Protein AF-A0A2M9PD01-F1 (afdb_monomer)

Nearest PDB structures (foldseek):
  5xdo-assembly1_B  TM=8.114E-01  e=8.835E-01  Homo sapiens
  7vsx-assembly1_A  TM=7.188E-01  e=7.132E-01  Oplophorus gracilirostris
  7nie-assembly1_C  TM=8.143E-01  e=1.285E+00  Sus scrofa
  9hag-assembly1_A  TM=4.565E-01  e=3.027E+00  synthetic construct

Mean predicted aligned error: 5.3 Å

Solvent-accessible surface area (backbone atoms only — not comparable to full-atom values): 3876 Å² total; per-residue (Å²): 126,46,75,47,99,86,72,45,47,26,47,75,54,70,50,73,81,45,100,47,30,41,40,36,40,35,39,39,77,87,72,50,38,37,42,36,41,41,36,54,79,48,101,42,33,37,40,37,41,37,42,35,72,86,76,51,68,51,76,49,78,45,71,64,74,93,129

Structure (mmCIF, N/CA/C/O backbone):
data_AF-A0A2M9PD01-F1
#
_entry.id   AF-A0A2M9PD01-F1
#
loop_
_atom_site.group_PDB
_atom_site.id
_atom_site.type_symbol
_atom_site.label_atom_id
_atom_site.label_alt_id
_atom_site.label_comp_id
_atom_site.label_asym_id
_atom_site.label_entity_id
_atom_site.label_seq_id
_atom_site.pdbx_PDB_ins_code
_atom_site.Cartn_x
_atom_site.Cartn_y
_atom_site.Cartn_z
_atom_site.occupancy
_atom_site.B_iso_or_equiv
_atom_site.auth_seq_id
_atom_site.auth_comp_id
_atom_site.auth_asym_id
_atom_site.auth_atom_id
_atom_site.pdbx_PDB_model_num
ATOM 1 N N . MET A 1 1 ? -6.105 6.168 -15.417 1.00 65.56 1 MET A N 1
ATOM 2 C CA . MET A 1 1 ? -4.771 6.739 -15.681 1.00 65.56 1 MET A CA 1
ATOM 3 C C . MET A 1 1 ? -4.438 7.625 -14.501 1.00 65.56 1 MET A C 1
ATOM 5 O O . MET A 1 1 ? -5.275 8.443 -14.140 1.00 65.56 1 MET A O 1
ATOM 9 N N . ILE A 1 2 ? -3.298 7.393 -13.863 1.00 81.94 2 ILE A N 1
ATOM 10 C CA . ILE A 1 2 ? -2.796 8.195 -12.743 1.00 81.94 2 ILE A CA 1
ATOM 11 C C . ILE A 1 2 ? -1.433 8.758 -13.142 1.00 81.94 2 ILE A C 1
ATOM 13 O O . ILE A 1 2 ? -0.694 8.094 -13.865 1.00 81.94 2 ILE A O 1
ATOM 17 N N . THR A 1 3 ? -1.125 9.972 -12.709 1.00 85.31 3 THR A N 1
ATOM 18 C CA . THR A 1 3 ? 0.196 10.579 -12.903 1.00 85.31 3 THR A CA 1
ATOM 19 C C . THR A 1 3 ? 0.938 10.477 -11.581 1.00 85.31 3 THR A C 1
ATOM 21 O O . THR A 1 3 ? 0.409 10.922 -10.562 1.00 85.31 3 THR A O 1
ATOM 24 N N . GLU A 1 4 ? 2.108 9.846 -11.582 1.00 78.88 4 GLU A N 1
ATOM 25 C CA . GLU A 1 4 ? 2.937 9.724 -10.380 1.00 78.88 4 GLU A CA 1
ATOM 26 C C . GLU A 1 4 ? 3.770 10.993 -10.145 1.00 78.88 4 GLU A C 1
ATOM 28 O O . GLU A 1 4 ? 3.864 11.871 -11.006 1.00 78.88 4 GLU A O 1
ATOM 33 N N . GLU A 1 5 ? 4.360 11.111 -8.954 1.00 77.06 5 GLU A N 1
ATOM 34 C CA . GLU A 1 5 ? 5.098 12.305 -8.503 1.00 77.06 5 GLU A CA 1
ATOM 35 C C . GLU A 1 5 ? 6.304 12.654 -9.391 1.00 77.06 5 GLU A C 1
ATOM 37 O O . GLU A 1 5 ? 6.729 13.806 -9.442 1.00 77.06 5 GLU A O 1
ATOM 42 N N . ASP A 1 6 ? 6.831 11.682 -10.133 1.00 77.31 6 ASP A N 1
ATOM 43 C CA . ASP A 1 6 ? 7.921 11.868 -11.094 1.00 77.31 6 ASP A CA 1
ATOM 44 C C . ASP A 1 6 ? 7.458 12.204 -12.522 1.00 77.31 6 ASP A C 1
ATOM 46 O O . ASP A 1 6 ? 8.272 12.263 -13.446 1.00 77.31 6 ASP A O 1
ATOM 50 N N . GLY A 1 7 ? 6.157 12.436 -12.718 1.00 79.19 7 GLY A N 1
ATOM 51 C CA . GLY A 1 7 ? 5.569 12.781 -14.010 1.00 79.19 7 GLY A CA 1
ATOM 52 C C . GLY A 1 7 ? 5.354 11.590 -14.946 1.00 79.19 7 GLY A C 1
ATOM 53 O O . GLY A 1 7 ? 4.889 11.786 -16.072 1.00 79.19 7 GLY A O 1
ATOM 54 N N . SER A 1 8 ? 5.653 10.362 -14.510 1.00 82.88 8 SER A N 1
ATOM 55 C CA . SER A 1 8 ? 5.299 9.158 -15.258 1.00 82.88 8 SER A CA 1
ATOM 56 C C . SER A 1 8 ? 3.792 8.894 -15.208 1.00 82.88 8 SER A C 1
ATOM 58 O O . SER A 1 8 ? 3.072 9.297 -14.291 1.00 82.88 8 SER A O 1
ATOM 60 N N . THR A 1 9 ? 3.288 8.233 -16.249 1.00 90.38 9 THR A N 1
ATOM 61 C CA . THR A 1 9 ? 1.901 7.771 -16.283 1.00 90.38 9 THR A CA 1
ATOM 62 C C . THR A 1 9 ? 1.851 6.342 -15.786 1.00 90.38 9 THR A C 1
ATOM 64 O O . THR A 1 9 ? 2.608 5.511 -16.271 1.00 90.38 9 THR A O 1
ATOM 67 N N . ALA A 1 10 ? 0.897 6.027 -14.920 1.00 90.00 10 ALA A N 1
ATOM 68 C CA . ALA A 1 10 ? 0.637 4.666 -14.494 1.00 90.00 10 ALA A CA 1
ATOM 69 C C . ALA A 1 10 ? -0.802 4.217 -14.767 1.00 90.00 10 ALA A C 1
ATOM 71 O O . ALA A 1 10 ? -1.779 4.986 -14.760 1.00 90.00 10 ALA A O 1
ATOM 72 N N . VAL A 1 11 ? -0.920 2.918 -15.012 1.00 92.38 11 VAL A N 1
ATOM 73 C CA . VAL A 1 11 ? -2.174 2.174 -15.004 1.00 92.38 11 VAL A CA 1
ATOM 74 C C . VAL A 1 11 ? -2.277 1.417 -13.690 1.00 92.38 11 VAL A C 1
ATOM 76 O O . VAL A 1 11 ? -1.277 0.964 -13.139 1.00 92.38 11 VAL A O 1
ATOM 79 N N . ARG A 1 12 ? -3.496 1.314 -13.169 1.00 92.56 12 ARG A N 1
ATOM 80 C CA . ARG A 1 12 ? -3.792 0.665 -11.897 1.00 92.56 12 ARG A CA 1
ATOM 81 C C . ARG A 1 12 ? -4.991 -0.248 -12.083 1.00 92.56 12 ARG A C 1
ATOM 83 O O . ARG A 1 12 ? -5.986 0.175 -12.672 1.00 92.56 12 ARG A O 1
ATOM 90 N N . ALA A 1 13 ? -4.890 -1.465 -11.575 1.00 94.44 13 ALA A N 1
ATOM 91 C CA . ALA A 1 13 ? -5.977 -2.423 -11.510 1.00 94.44 13 ALA A CA 1
ATOM 92 C C . ALA A 1 13 ? -6.011 -3.022 -10.106 1.00 94.44 13 ALA A C 1
ATOM 94 O O . ALA A 1 13 ? -5.002 -3.526 -9.618 1.00 94.44 13 ALA A O 1
ATOM 95 N N . GLY A 1 14 ? -7.176 -2.969 -9.469 1.00 94.62 14 GLY A N 1
ATOM 96 C CA . GLY A 1 14 ? -7.379 -3.534 -8.145 1.00 94.62 14 GLY A CA 1
ATOM 97 C C . GLY A 1 14 ? -8.590 -4.447 -8.104 1.00 94.62 14 GLY A C 1
ATOM 98 O O . GLY A 1 14 ? -9.530 -4.300 -8.891 1.00 94.62 14 GLY A O 1
ATOM 99 N N . ARG A 1 15 ? -8.538 -5.428 -7.209 1.00 96.50 15 ARG A N 1
ATOM 100 C CA . ARG A 1 15 ? -9.584 -6.420 -7.011 1.00 96.50 15 ARG A CA 1
ATOM 101 C C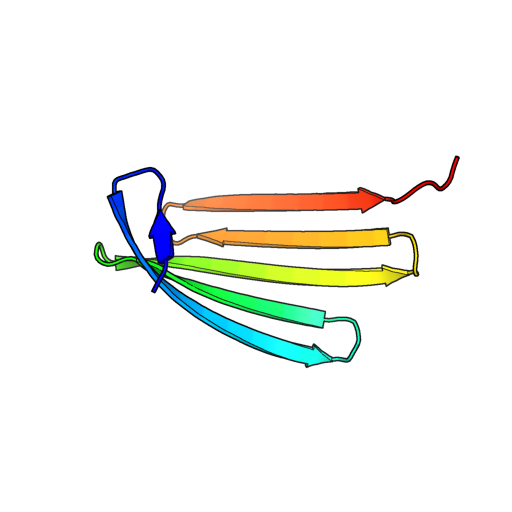 . ARG A 1 15 ? -9.643 -6.856 -5.551 1.00 96.50 15 ARG A C 1
ATOM 103 O O . ARG A 1 15 ? -8.620 -7.108 -4.920 1.00 96.50 15 ARG A O 1
ATOM 110 N N . TYR A 1 16 ? -10.869 -7.031 -5.074 1.00 95.75 16 TYR A N 1
ATOM 111 C CA . TYR A 1 16 ? -11.154 -7.720 -3.823 1.00 95.75 16 TYR A CA 1
ATOM 112 C C . TYR A 1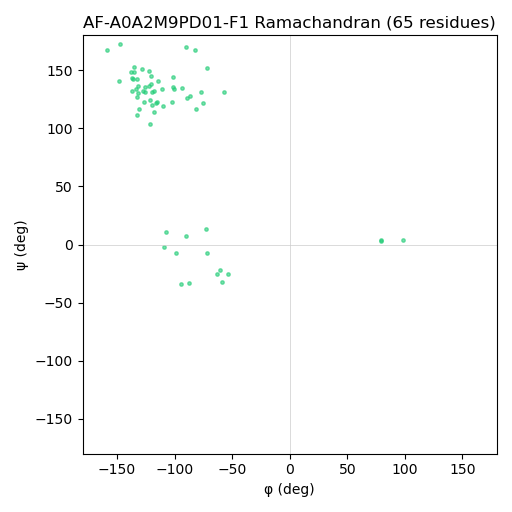 16 ? -10.991 -9.227 -4.020 1.00 95.75 16 TYR A C 1
ATOM 114 O O . TYR A 1 16 ? -11.598 -9.820 -4.922 1.00 95.75 16 TYR A O 1
ATOM 122 N N . ILE A 1 17 ? -10.108 -9.817 -3.221 1.00 94.69 17 ILE A N 1
ATOM 123 C CA . ILE A 1 17 ? -9.924 -11.271 -3.148 1.00 94.69 17 ILE A CA 1
ATOM 124 C C . ILE A 1 17 ? -10.886 -11.859 -2.118 1.00 94.69 17 ILE A C 1
ATOM 126 O O . ILE A 1 17 ? -11.391 -12.958 -2.320 1.00 94.69 17 ILE A O 1
ATOM 130 N N . ASP A 1 18 ? -11.155 -11.089 -1.070 1.00 95.50 18 ASP A N 1
ATOM 131 C CA . ASP A 1 18 ? -12.101 -11.382 -0.004 1.00 95.50 18 ASP A CA 1
ATOM 132 C C . ASP A 1 18 ? -12.711 -10.059 0.493 1.00 95.50 18 ASP A C 1
ATOM 134 O O . ASP A 1 18 ? -12.246 -8.985 0.089 1.00 95.50 18 ASP A O 1
ATOM 138 N N . ASP A 1 19 ? -13.716 -10.123 1.366 1.00 93.88 19 ASP A N 1
ATOM 139 C CA . ASP A 1 19 ? -14.366 -8.940 1.941 1.00 93.88 19 ASP A CA 1
ATOM 140 C C . ASP A 1 19 ? -13.364 -8.062 2.704 1.00 93.88 19 ASP A C 1
ATOM 142 O O . ASP A 1 19 ? -13.463 -6.840 2.671 1.00 93.88 19 ASP A O 1
ATOM 146 N N . ASN A 1 20 ? -12.351 -8.681 3.317 1.00 94.62 20 ASN A N 1
ATOM 147 C CA . ASN A 1 20 ? -11.321 -7.999 4.099 1.00 94.62 20 ASN A CA 1
ATOM 148 C C . ASN A 1 20 ? -9.941 -7.946 3.407 1.00 94.62 20 ASN A C 1
ATOM 150 O O . ASN A 1 20 ? -8.939 -7.624 4.051 1.00 94.62 20 ASN A O 1
ATOM 154 N N . ILE A 1 21 ? -9.846 -8.309 2.116 1.00 95.94 21 ILE A N 1
ATOM 155 C CA . ILE A 1 21 ? -8.573 -8.348 1.371 1.00 95.94 21 ILE A CA 1
ATOM 156 C C . ILE A 1 21 ? -8.698 -7.657 0.014 1.00 95.94 21 ILE A C 1
ATOM 158 O O . ILE A 1 21 ? -9.275 -8.195 -0.938 1.00 95.94 21 ILE A O 1
ATOM 162 N N . TYR A 1 22 ? -8.026 -6.514 -0.115 1.00 96.06 22 TYR A N 1
ATOM 163 C CA . TYR A 1 22 ? -7.921 -5.760 -1.359 1.00 96.06 22 TYR A CA 1
ATOM 164 C C . TYR A 1 22 ? -6.505 -5.825 -1.936 1.00 96.06 22 TYR A C 1
ATOM 166 O O . TYR A 1 22 ? -5.541 -5.358 -1.321 1.00 96.06 22 TYR A O 1
ATOM 174 N N . LEU A 1 23 ? -6.390 -6.379 -3.143 1.00 95.88 23 LEU A N 1
ATOM 175 C CA . LEU A 1 23 ? -5.155 -6.417 -3.918 1.00 95.88 23 LEU A CA 1
ATOM 176 C C . LEU A 1 23 ? -5.192 -5.344 -5.005 1.00 95.88 23 LEU A C 1
ATOM 178 O O . LEU A 1 23 ? -6.168 -5.212 -5.738 1.00 95.88 23 LEU A O 1
ATOM 182 N N . ASP A 1 24 ? -4.090 -4.628 -5.153 1.00 94.94 24 ASP A N 1
ATOM 183 C CA . ASP A 1 24 ? -3.889 -3.579 -6.137 1.00 94.94 24 ASP A CA 1
ATOM 1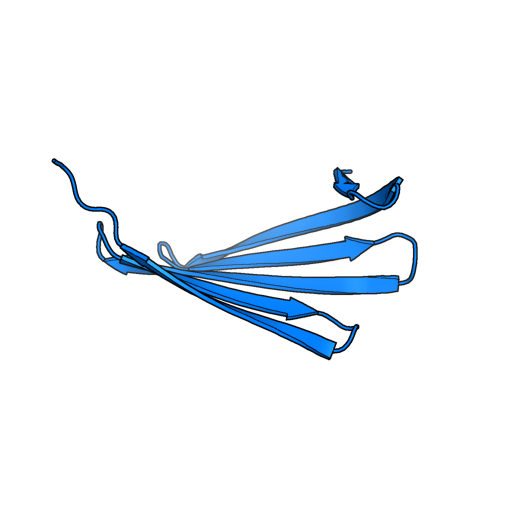84 C C . ASP A 1 24 ? -2.555 -3.784 -6.851 1.00 94.94 24 ASP A C 1
ATOM 186 O O . ASP A 1 24 ? -1.541 -4.105 -6.231 1.00 94.94 24 ASP A O 1
ATOM 190 N N . VAL A 1 25 ? -2.562 -3.614 -8.168 1.00 93.88 25 VAL A N 1
ATOM 191 C CA . VAL A 1 25 ? -1.358 -3.627 -8.991 1.00 93.88 25 VAL A CA 1
ATOM 192 C C . VAL A 1 25 ? -1.328 -2.364 -9.834 1.00 93.88 25 VAL A C 1
ATOM 194 O O . VAL A 1 25 ? -2.302 -1.994 -10.492 1.00 93.88 25 VAL A O 1
ATOM 197 N N . GLN A 1 26 ? -0.174 -1.718 -9.825 1.00 92.62 26 GLN A N 1
ATOM 198 C CA . GLN A 1 26 ? 0.142 -0.517 -10.567 1.00 92.62 26 GLN A CA 1
ATOM 199 C C . GLN A 1 26 ? 1.348 -0.791 -11.463 1.00 92.62 26 GLN A C 1
ATOM 201 O O . GLN A 1 26 ? 2.331 -1.373 -11.011 1.00 92.62 26 GLN A O 1
ATOM 206 N N . THR A 1 27 ? 1.297 -0.327 -12.707 1.00 91.38 27 THR A N 1
ATOM 207 C CA . THR A 1 27 ? 2.439 -0.344 -13.627 1.00 91.38 27 THR A CA 1
ATOM 208 C C . THR A 1 27 ? 2.577 1.025 -14.266 1.00 91.38 27 THR A C 1
ATOM 210 O O . THR A 1 27 ? 1.591 1.579 -14.762 1.00 91.38 27 THR A O 1
ATOM 213 N N . ASP A 1 28 ? 3.786 1.571 -14.244 1.00 89.31 28 ASP A N 1
ATOM 214 C CA . ASP A 1 28 ? 4.110 2.851 -14.856 1.00 89.31 28 ASP A CA 1
ATOM 215 C C . ASP A 1 28 ? 4.559 2.706 -16.322 1.00 89.31 28 ASP A C 1
ATOM 217 O O . ASP A 1 28 ? 4.803 1.616 -16.845 1.00 89.31 28 ASP A O 1
ATOM 221 N N . SER A 1 29 ? 4.668 3.837 -17.014 1.00 88.88 29 SER A N 1
ATOM 222 C CA . SER A 1 29 ? 5.098 3.915 -18.410 1.00 88.88 29 SER A CA 1
ATOM 223 C C . SER A 1 29 ? 6.592 3.641 -18.618 1.00 88.88 29 SER A C 1
ATOM 225 O O . SER A 1 29 ? 7.039 3.592 -19.762 1.00 88.88 29 SER A O 1
ATOM 227 N N . ARG A 1 30 ? 7.378 3.506 -17.545 1.00 86.75 30 ARG A N 1
ATOM 228 C CA . ARG A 1 30 ? 8.818 3.205 -17.578 1.00 86.75 30 ARG A CA 1
ATOM 229 C C . ARG A 1 30 ? 9.109 1.720 -17.338 1.00 86.75 30 ARG A C 1
ATOM 231 O O . ARG A 1 30 ? 10.241 1.295 -17.546 1.00 86.75 30 ARG A O 1
ATOM 238 N N . GLY A 1 31 ? 8.092 0.934 -16.987 1.00 85.62 31 GLY A N 1
ATOM 239 C CA . GLY A 1 31 ? 8.193 -0.502 -16.740 1.00 85.62 31 GLY A CA 1
ATOM 240 C C . GLY A 1 31 ? 8.305 -0.868 -15.261 1.00 85.62 31 GLY A C 1
ATOM 241 O O . GLY A 1 31 ? 8.430 -2.054 -14.948 1.00 85.62 31 GLY A O 1
ATOM 242 N N . ASP A 1 32 ? 8.222 0.104 -14.352 1.00 89.19 32 ASP A N 1
ATOM 243 C CA . ASP A 1 32 ? 8.158 -0.169 -12.925 1.00 89.19 32 ASP A CA 1
ATOM 244 C C . ASP A 1 32 ? 6.758 -0.640 -12.541 1.00 89.19 32 ASP A C 1
ATOM 246 O O . ASP A 1 32 ? 5.739 -0.060 -12.919 1.00 89.19 32 ASP A O 1
ATOM 250 N N . SER A 1 33 ? 6.702 -1.736 -11.790 1.00 91.19 33 SER A N 1
ATOM 251 C CA . SER A 1 33 ? 5.457 -2.311 -11.294 1.00 91.19 33 SER A CA 1
ATOM 252 C C . SER A 1 33 ? 5.468 -2.363 -9.777 1.00 91.19 33 SER A C 1
ATOM 254 O O . SER A 1 33 ? 6.468 -2.729 -9.158 1.00 91.19 33 SER A O 1
ATOM 256 N N . ARG A 1 34 ? 4.333 -2.018 -9.176 1.00 92.19 34 ARG A N 1
ATOM 257 C CA . ARG A 1 34 ? 4.088 -2.044 -7.739 1.00 92.19 34 ARG A CA 1
ATOM 258 C C . ARG A 1 34 ? 2.842 -2.874 -7.468 1.00 92.19 34 ARG A C 1
ATOM 260 O O . ARG A 1 34 ? 1.806 -2.651 -8.082 1.00 92.19 34 ARG A O 1
ATOM 267 N N . ALA A 1 35 ? 2.933 -3.805 -6.531 1.00 94.12 35 ALA A N 1
ATOM 268 C CA . ALA A 1 35 ? 1.788 -4.523 -5.993 1.00 94.12 35 ALA A CA 1
ATOM 269 C C . ALA A 1 35 ? 1.566 -4.087 -4.545 1.00 94.12 35 ALA A C 1
ATOM 271 O O . ALA A 1 35 ? 2.518 -4.013 -3.768 1.00 94.12 35 ALA A O 1
ATOM 272 N N . GLN A 1 36 ? 0.322 -3.806 -4.181 1.00 95.25 36 GLN A N 1
ATOM 273 C CA . GLN A 1 36 ? -0.092 -3.447 -2.834 1.00 95.25 36 GLN A CA 1
ATOM 274 C C . GLN A 1 36 ? -1.221 -4.368 -2.376 1.00 95.25 36 GLN A C 1
ATOM 276 O O . GLN A 1 36 ? -2.177 -4.615 -3.103 1.00 95.25 36 GLN A O 1
ATOM 281 N N . ILE A 1 37 ? -1.129 -4.838 -1.139 1.00 95.31 37 ILE A N 1
ATOM 282 C CA . ILE A 1 37 ? -2.167 -5.610 -0.464 1.00 95.31 37 ILE A CA 1
ATOM 283 C C . ILE A 1 37 ? -2.612 -4.813 0.756 1.00 95.31 37 ILE A C 1
ATOM 285 O O . ILE A 1 37 ? -1.778 -4.345 1.534 1.00 95.31 37 ILE A O 1
ATOM 289 N N . ASN A 1 38 ? -3.921 -4.672 0.925 1.00 95.62 38 ASN A N 1
ATOM 290 C CA . ASN A 1 38 ? -4.538 -4.163 2.140 1.00 95.62 38 ASN A CA 1
ATOM 291 C C . ASN A 1 38 ? -5.368 -5.297 2.740 1.00 95.62 38 ASN A C 1
ATOM 293 O O . ASN A 1 38 ? -6.221 -5.860 2.057 1.00 95.62 38 ASN A O 1
ATOM 297 N N . LEU A 1 39 ? -5.060 -5.650 3.982 1.00 95.56 39 LEU A N 1
ATOM 298 C CA . LEU A 1 39 ? -5.730 -6.680 4.758 1.00 95.56 39 LEU A CA 1
ATOM 299 C C . LEU A 1 39 ? -6.348 -6.021 5.985 1.00 95.56 39 LEU A C 1
ATOM 301 O O . LEU A 1 39 ? -5.634 -5.547 6.868 1.00 95.56 39 LEU A O 1
ATOM 305 N N . GLU A 1 40 ? -7.665 -6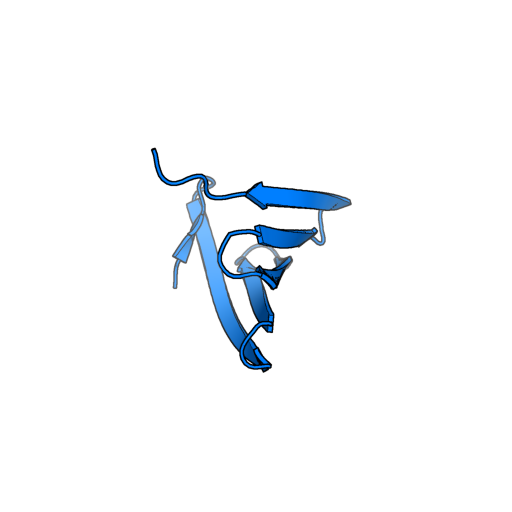.024 6.052 1.00 95.31 40 GLU A N 1
ATOM 306 C CA . GLU A 1 40 ? -8.411 -5.622 7.235 1.00 95.31 40 GLU A CA 1
ATOM 307 C C . GLU A 1 40 ? -8.429 -6.819 8.193 1.00 95.31 40 GLU A C 1
ATOM 309 O O . GLU A 1 40 ? -8.883 -7.912 7.853 1.00 95.31 40 GLU A O 1
ATOM 314 N N . VAL A 1 41 ? -7.824 -6.649 9.368 1.00 93.50 41 VAL A N 1
ATOM 315 C CA . VAL A 1 41 ? -7.728 -7.699 10.396 1.00 93.50 41 VAL A CA 1
ATOM 316 C C . VAL A 1 41 ? -8.874 -7.570 11.398 1.00 93.50 41 VAL A C 1
ATOM 318 O O . VAL A 1 41 ? -9.346 -8.563 11.949 1.00 93.50 41 VAL A O 1
ATOM 321 N N . SER A 1 42 ? -9.305 -6.342 11.673 1.00 92.81 42 SER A N 1
ATOM 322 C CA . SER A 1 42 ? -10.424 -5.988 12.554 1.00 92.81 42 SER A CA 1
ATOM 323 C C . SER A 1 42 ? -10.916 -4.585 12.185 1.00 92.81 42 SER A C 1
ATOM 325 O O . SER A 1 42 ? -10.182 -3.864 11.514 1.00 92.81 42 SER A O 1
ATOM 327 N N . ASP A 1 43 ? -12.083 -4.159 12.683 1.00 90.12 43 ASP A N 1
ATOM 328 C CA . ASP A 1 43 ? -12.6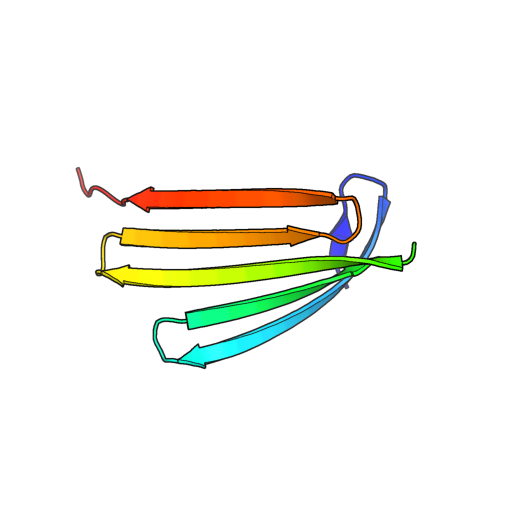59 -2.826 12.403 1.00 90.12 43 ASP A CA 1
ATOM 329 C C . ASP A 1 43 ? -11.708 -1.654 12.701 1.00 90.12 43 ASP A C 1
ATOM 331 O O . ASP A 1 43 ? -11.821 -0.588 12.111 1.00 90.12 43 ASP A O 1
ATOM 335 N N . SER A 1 44 ? -10.752 -1.852 13.611 1.00 91.88 44 SER A N 1
ATOM 336 C CA . SER A 1 44 ? -9.751 -0.856 13.989 1.00 91.88 44 SER A CA 1
ATOM 337 C C . SER A 1 44 ? -8.338 -1.173 13.507 1.00 91.88 44 SER A C 1
ATOM 339 O O . SER A 1 44 ? -7.441 -0.383 13.776 1.00 91.88 44 SER A O 1
ATOM 341 N N . LEU A 1 45 ? -8.085 -2.304 12.834 1.00 93.06 45 LEU A N 1
ATOM 342 C CA . LEU A 1 45 ? -6.733 -2.753 12.481 1.00 93.06 45 LEU A CA 1
ATOM 343 C C . LEU A 1 45 ? -6.626 -3.147 11.006 1.00 93.06 45 LEU A C 1
ATOM 345 O O . LEU A 1 45 ? -7.181 -4.156 10.574 1.00 93.06 45 LEU A O 1
ATOM 349 N N . THR A 1 46 ? -5.796 -2.416 10.266 1.00 94.75 46 THR A N 1
ATOM 350 C CA . THR A 1 46 ? -5.468 -2.687 8.863 1.00 94.75 46 THR A CA 1
ATOM 351 C C . THR A 1 46 ? -3.974 -2.940 8.690 1.00 94.75 46 THR A C 1
ATOM 353 O O . THR A 1 46 ? -3.126 -2.168 9.135 1.00 94.75 46 THR A O 1
ATOM 356 N N . LEU A 1 47 ? -3.628 -4.010 7.986 1.00 95.75 47 LEU A N 1
ATOM 357 C CA . LEU A 1 47 ? -2.276 -4.313 7.537 1.00 95.75 47 LEU A CA 1
ATOM 358 C C . LEU A 1 47 ? -2.128 -3.925 6.069 1.00 95.75 47 LEU A C 1
ATOM 360 O O . LEU A 1 47 ? -2.967 -4.252 5.234 1.00 95.75 47 LEU A O 1
ATOM 364 N N . ARG A 1 48 ? -1.032 -3.250 5.731 1.00 95.81 48 ARG A N 1
ATOM 365 C CA . ARG A 1 48 ? -0.713 -2.866 4.356 1.00 95.81 48 ARG A CA 1
ATOM 366 C C . ARG A 1 48 ? 0.675 -3.351 3.994 1.00 95.81 48 ARG A C 1
ATOM 368 O O . ARG A 1 48 ? 1.644 -2.966 4.639 1.00 95.81 48 ARG A O 1
ATOM 375 N N . GLY A 1 49 ? 0.778 -4.141 2.937 1.00 96.06 49 GLY A N 1
ATOM 376 C CA . GLY A 1 49 ? 2.051 -4.516 2.327 1.00 96.06 49 GLY A CA 1
ATOM 377 C C . GLY A 1 49 ? 2.149 -3.939 0.924 1.00 96.06 49 GLY A C 1
ATOM 378 O O . GLY A 1 49 ? 1.159 -3.936 0.198 1.00 96.06 49 GLY A O 1
ATOM 379 N N . ALA A 1 50 ? 3.322 -3.461 0.526 1.00 94.69 50 ALA A N 1
ATOM 380 C CA . ALA A 1 50 ? 3.595 -3.089 -0.854 1.00 94.69 50 ALA A CA 1
ATOM 381 C C . ALA A 1 50 ? 4.978 -3.574 -1.285 1.00 94.69 50 ALA A C 1
ATOM 383 O O . ALA A 1 50 ? 5.934 -3.553 -0.513 1.00 94.69 50 ALA A O 1
ATOM 384 N N . VAL A 1 51 ? 5.085 -4.001 -2.536 1.00 94.31 51 VAL A N 1
ATOM 385 C CA . VAL A 1 51 ? 6.329 -4.465 -3.152 1.00 94.31 51 VAL A CA 1
ATOM 386 C C . VAL A 1 51 ? 6.442 -3.876 -4.548 1.00 94.31 51 VAL A C 1
ATOM 388 O O . VAL A 1 51 ? 5.438 -3.736 -5.245 1.00 94.31 51 VAL A O 1
ATOM 391 N N . GLY A 1 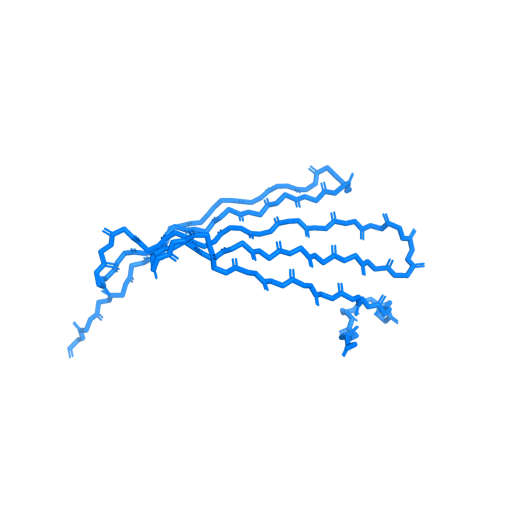52 ? 7.649 -3.506 -4.959 1.00 92.88 52 GLY A N 1
ATOM 392 C CA . GLY A 1 52 ? 7.913 -2.918 -6.267 1.00 92.88 52 GLY A CA 1
ATOM 393 C C . GLY A 1 52 ? 9.135 -3.517 -6.954 1.00 92.88 52 GLY A C 1
ATOM 394 O O . GLY A 1 52 ? 10.075 -3.971 -6.301 1.00 92.88 52 GLY A O 1
ATOM 395 N N . THR A 1 53 ? 9.140 -3.479 -8.284 1.00 87.31 53 THR A N 1
ATOM 396 C CA . THR A 1 53 ? 10.223 -4.000 -9.139 1.00 87.31 53 THR A CA 1
ATOM 397 C C . THR A 1 53 ? 11.557 -3.284 -8.946 1.00 87.31 53 THR A C 1
ATOM 399 O O . THR A 1 53 ? 12.602 -3.900 -9.123 1.00 87.31 53 THR A O 1
ATOM 402 N N . GLY A 1 54 ? 11.547 -2.027 -8.494 1.00 79.38 54 GLY A N 1
ATOM 403 C CA . GLY A 1 54 ? 12.755 -1.265 -8.154 1.00 79.38 54 GLY A CA 1
ATOM 404 C C . GLY A 1 54 ? 13.463 -1.698 -6.858 1.00 79.38 54 GLY A C 1
ATOM 405 O O . GLY A 1 54 ? 14.272 -0.939 -6.335 1.00 79.38 54 GLY A O 1
ATOM 406 N N . GLY A 1 55 ? 13.128 -2.865 -6.291 1.00 79.94 55 GLY A N 1
ATOM 407 C CA . GLY A 1 55 ? 13.708 -3.382 -5.040 1.00 79.94 55 GLY A CA 1
ATOM 408 C C . GLY A 1 55 ? 13.126 -2.766 -3.763 1.00 79.94 55 GLY A C 1
ATOM 409 O O . GLY A 1 55 ? 13.563 -3.087 -2.661 1.00 79.94 55 GLY A O 1
ATOM 410 N N . ASN A 1 56 ? 12.121 -1.902 -3.895 1.00 84.12 56 ASN A N 1
ATOM 411 C CA . ASN A 1 56 ? 11.474 -1.236 -2.772 1.00 84.12 56 ASN A CA 1
ATOM 412 C C . ASN A 1 56 ? 10.319 -2.098 -2.260 1.00 84.12 56 ASN A C 1
ATOM 414 O O . ASN A 1 56 ? 9.435 -2.478 -3.026 1.00 84.12 56 ASN A O 1
ATOM 418 N N . SER A 1 57 ? 10.313 -2.397 -0.965 1.00 92.69 57 SER A N 1
ATOM 419 C CA . SER A 1 57 ? 9.202 -3.070 -0.290 1.00 92.69 57 SER A CA 1
ATOM 420 C C . SER A 1 57 ? 8.871 -2.328 0.997 1.00 92.69 57 SER A C 1
ATOM 422 O O . SER A 1 57 ? 9.770 -1.838 1.680 1.00 92.69 57 SER A O 1
ATOM 424 N N . SER A 1 58 ? 7.590 -2.239 1.330 1.00 92.81 58 SER A N 1
ATOM 425 C CA . SER A 1 58 ? 7.110 -1.629 2.563 1.00 92.81 58 SER A CA 1
ATOM 426 C C . SER A 1 58 ? 6.037 -2.491 3.216 1.00 92.81 58 SER A C 1
ATOM 428 O O . SER A 1 58 ? 5.272 -3.197 2.559 1.00 92.81 58 SER A O 1
ATOM 430 N N . LEU A 1 59 ? 6.000 -2.437 4.541 1.00 94.50 59 LEU A N 1
ATOM 431 C CA . LEU A 1 59 ? 4.986 -3.083 5.358 1.00 94.50 59 LEU A CA 1
ATOM 432 C C . LEU A 1 59 ? 4.572 -2.096 6.449 1.00 94.50 59 LEU A C 1
ATOM 434 O O . LEU A 1 59 ? 5.429 -1.487 7.089 1.00 94.50 59 LEU A O 1
ATOM 438 N N . GLY A 1 60 ? 3.269 -1.921 6.632 1.00 93.81 60 GLY A N 1
ATOM 439 C CA . GLY A 1 60 ? 2.681 -0.984 7.577 1.00 93.81 60 GLY A CA 1
ATOM 440 C C . GLY A 1 60 ? 1.504 -1.600 8.319 1.00 93.81 60 GLY A C 1
ATOM 441 O O . GLY A 1 60 ? 0.775 -2.436 7.784 1.00 93.81 60 GLY A O 1
ATOM 442 N N . VAL A 1 61 ? 1.327 -1.159 9.560 1.00 93.88 61 VAL A N 1
ATOM 443 C CA . VAL A 1 61 ? 0.203 -1.520 10.422 1.00 93.88 61 VAL A CA 1
ATOM 444 C C . VAL A 1 61 ? -0.505 -0.229 10.800 1.00 93.88 61 VAL A C 1
ATOM 446 O O . VAL A 1 61 ? 0.125 0.697 11.307 1.00 93.88 61 VAL A O 1
ATOM 449 N N . PHE A 1 62 ? -1.798 -0.165 10.525 1.00 91.56 62 PHE A N 1
ATOM 450 C CA . PHE A 1 62 ? -2.644 0.997 10.735 1.00 91.56 62 PHE A CA 1
ATOM 451 C C . PHE A 1 62 ? -3.687 0.626 11.774 1.00 91.56 62 PHE A C 1
ATOM 453 O O . PHE A 1 62 ? -4.414 -0.347 11.592 1.00 91.56 62 PHE A O 1
ATOM 460 N N . TYR A 1 63 ? -3.718 1.378 12.871 1.00 92.00 63 TYR A N 1
ATOM 461 C CA . TYR A 1 63 ? -4.709 1.206 13.919 1.00 92.00 63 TYR A CA 1
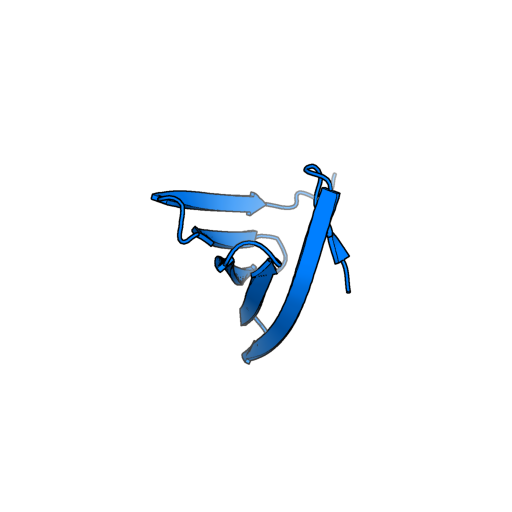ATOM 462 C C . TYR A 1 63 ? -5.511 2.495 14.072 1.00 92.00 63 TYR A C 1
ATOM 464 O O . TYR A 1 63 ? -4.927 3.542 14.367 1.00 92.00 63 TYR A O 1
ATOM 472 N N . GLU A 1 64 ? -6.822 2.427 13.869 1.00 83.12 64 GLU A N 1
ATOM 473 C CA . GLU A 1 64 ? -7.734 3.539 14.128 1.00 83.12 64 GLU A CA 1
ATOM 474 C C . GLU A 1 64 ? -8.167 3.517 15.596 1.00 83.12 64 GLU A C 1
ATOM 476 O O . GLU A 1 64 ? -8.597 2.497 16.135 1.00 83.12 64 GLU A O 1
ATOM 481 N N . ARG A 1 65 ? -8.005 4.658 16.274 1.00 82.81 65 ARG A N 1
ATOM 482 C CA . ARG A 1 65 ? -8.488 4.863 17.640 1.00 82.81 65 ARG A CA 1
ATOM 483 C C . ARG A 1 65 ? -9.449 6.038 17.638 1.00 82.81 65 ARG A C 1
ATOM 485 O O . ARG A 1 65 ? -8.993 7.180 17.592 1.00 82.81 65 ARG A O 1
ATOM 492 N N . ASP A 1 66 ? -10.743 5.746 17.704 1.00 75.00 66 ASP A N 1
ATOM 493 C CA . ASP A 1 66 ? -11.759 6.748 18.013 1.00 75.00 66 ASP A CA 1
ATOM 494 C C . ASP A 1 66 ? -11.432 7.407 19.364 1.00 75.00 66 ASP A C 1
ATOM 496 O O . ASP A 1 66 ? -11.082 6.722 20.334 1.00 75.00 66 ASP A O 1
ATOM 500 N N . TYR A 1 67 ? -11.465 8.740 19.392 1.00 65.69 67 TYR A N 1
ATOM 501 C CA . TYR A 1 67 ? -11.186 9.582 20.562 1.00 65.69 67 TYR A CA 1
ATOM 502 C C . TYR 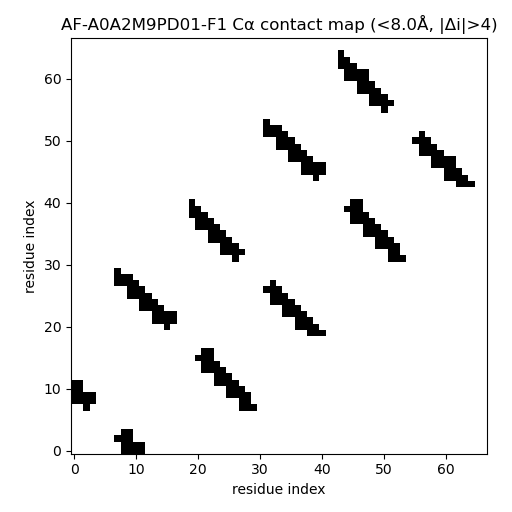A 1 67 ? -12.478 10.078 21.207 1.00 65.69 67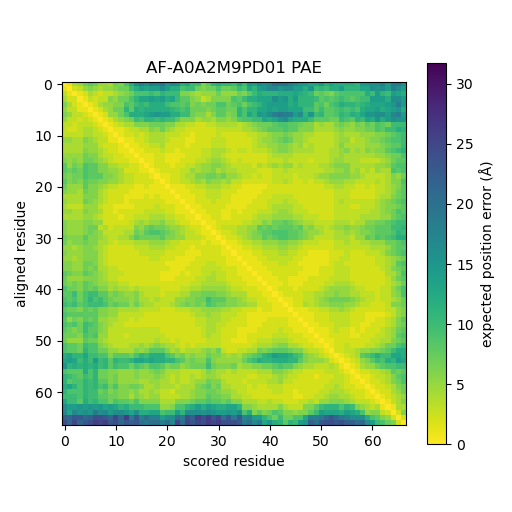 TYR A C 1
ATOM 504 O O . TYR A 1 67 ? -13.410 10.433 20.451 1.00 65.69 67 TYR A O 1
#

Foldseek 3Di:
DDQDPVRWDKDKDKDDPDPQKIWMWIATPVGKIKIKIWGDPDPFWIWIWMDIPVGDIDIDIGGDDDD

Secondary structure (DSSP, 8-state):
-EE-TTS-EEEEEEEEEETTEEEEEEEETTS-EEEEEEEEEETTEEEEEEEETTS-EEEEEEE----

pLDDT: mean 89.89, std 7.05, range [65.56, 96.5]

Sequence (67 aa):
MITEEDGSTAVRAGRYIDDNIYLDVQTDSRGDSRAQINLEVSDSLTLRGAVGTGGNSSLGVFYERDY

Radius of gyration: 13.79 Å; Cα contacts (8 Å, |Δi|>4): 132; chains: 1; bounding box: 28×24×39 Å